Protein AF-A0A3M5UV54-F1 (afdb_monomer)

Structure (mmCIF, N/CA/C/O backbone):
data_AF-A0A3M5UV54-F1
#
_entry.id   AF-A0A3M5UV54-F1
#
loop_
_atom_site.group_PDB
_atom_site.id
_a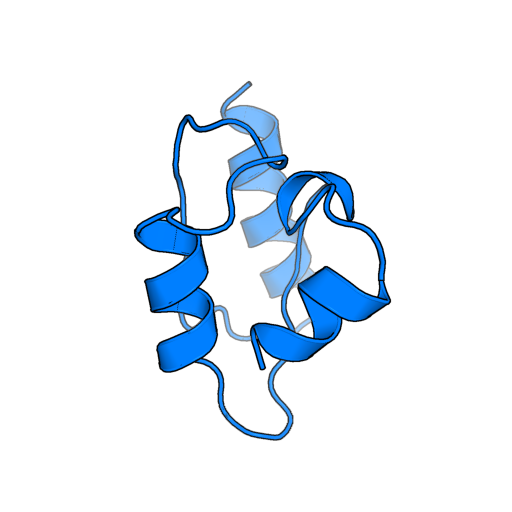tom_site.type_symbol
_atom_site.label_atom_id
_atom_site.label_alt_id
_atom_site.label_comp_id
_atom_site.label_asym_id
_atom_site.label_entity_id
_atom_site.label_seq_id
_atom_site.pdbx_PDB_ins_code
_atom_site.Cartn_x
_atom_site.Cartn_y
_atom_site.Cartn_z
_atom_site.occupancy
_atom_site.B_iso_or_equiv
_atom_site.auth_seq_id
_atom_site.auth_comp_id
_atom_site.auth_asym_id
_atom_site.auth_atom_id
_atom_site.pdbx_PDB_model_num
ATOM 1 N N . ASP A 1 1 ? 11.180 10.929 6.890 1.00 58.19 1 ASP A N 1
ATOM 2 C CA . ASP A 1 1 ? 10.505 11.615 7.997 1.00 58.19 1 ASP A CA 1
ATOM 3 C C . ASP A 1 1 ? 9.588 10.604 8.671 1.00 58.19 1 ASP A C 1
ATOM 5 O O . ASP A 1 1 ? 8.638 10.154 8.041 1.00 58.19 1 ASP A O 1
ATOM 9 N N . LEU A 1 2 ? 9.963 10.121 9.858 1.00 60.56 2 LEU A N 1
ATOM 10 C CA . LEU A 1 2 ? 9.263 9.028 10.552 1.00 60.56 2 LEU A CA 1
ATOM 11 C C . LEU A 1 2 ? 7.879 9.468 11.054 1.00 60.56 2 LEU A C 1
ATOM 13 O O . LEU A 1 2 ? 6.949 8.666 11.054 1.00 60.56 2 LEU A O 1
ATOM 17 N N . GLN A 1 3 ? 7.721 10.760 11.361 1.00 66.38 3 GLN A N 1
ATOM 18 C CA . GLN A 1 3 ? 6.457 11.332 11.8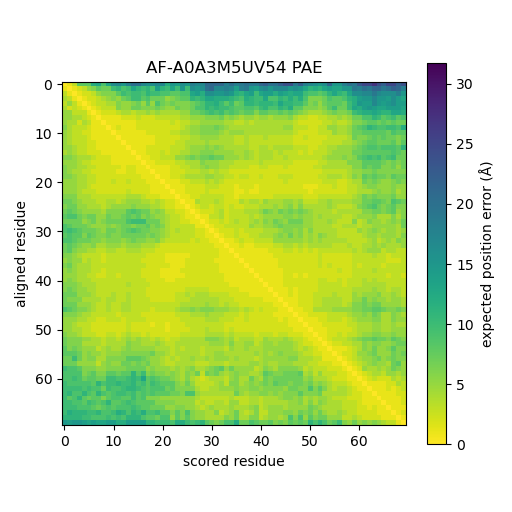31 1.00 66.38 3 GLN A CA 1
ATOM 19 C C . GLN A 1 3 ? 5.330 11.185 10.800 1.00 66.38 3 GLN A C 1
ATOM 21 O O . GLN A 1 3 ? 4.193 10.889 11.160 1.00 66.38 3 GLN A O 1
ATOM 26 N N . ARG A 1 4 ? 5.636 11.306 9.499 1.00 68.62 4 ARG A N 1
ATOM 27 C CA . ARG A 1 4 ? 4.634 11.105 8.436 1.00 68.62 4 ARG A CA 1
ATOM 28 C C . ARG A 1 4 ? 4.146 9.665 8.348 1.00 68.62 4 ARG A C 1
ATOM 30 O O . ARG A 1 4 ? 2.967 9.439 8.105 1.00 68.62 4 ARG A O 1
ATOM 37 N N . GLN A 1 5 ? 5.029 8.692 8.569 1.00 67.81 5 GLN A N 1
ATOM 38 C CA . GLN A 1 5 ? 4.649 7.277 8.528 1.00 67.81 5 GLN A CA 1
ATOM 39 C C . GLN A 1 5 ? 3.766 6.892 9.718 1.00 67.81 5 GLN A C 1
ATOM 41 O O . GLN A 1 5 ? 2.831 6.110 9.557 1.00 67.81 5 GLN A O 1
ATOM 46 N N . GLU A 1 6 ? 4.022 7.461 10.897 1.00 75.50 6 GLU A N 1
ATOM 47 C CA . GLU A 1 6 ? 3.166 7.261 12.071 1.00 75.50 6 GLU A CA 1
ATOM 48 C C . GLU A 1 6 ? 1.789 7.909 11.892 1.00 75.50 6 GLU A C 1
ATOM 50 O O . GLU A 1 6 ? 0.775 7.306 12.251 1.00 75.50 6 GLU A O 1
ATOM 55 N N . ALA A 1 7 ? 1.733 9.078 11.246 1.00 85.12 7 ALA A N 1
ATOM 56 C CA . ALA A 1 7 ? 0.475 9.753 10.942 1.00 85.12 7 ALA A CA 1
ATOM 57 C C . ALA A 1 7 ? -0.445 8.918 10.033 1.00 85.12 7 ALA A C 1
ATOM 59 O O . ALA A 1 7 ? -1.653 8.905 10.248 1.00 85.12 7 ALA A O 1
ATOM 60 N N . ILE A 1 8 ? 0.097 8.171 9.062 1.00 86.88 8 ILE A N 1
ATOM 61 C CA . ILE A 1 8 ? -0.711 7.316 8.168 1.00 86.88 8 ILE A CA 1
ATOM 62 C C . ILE A 1 8 ? -1.434 6.219 8.956 1.00 86.88 8 ILE A C 1
ATOM 64 O O . ILE A 1 8 ? -2.624 5.994 8.748 1.00 86.88 8 ILE A O 1
ATOM 68 N N . ILE A 1 9 ? -0.741 5.576 9.899 1.00 90.12 9 ILE A N 1
ATOM 69 C CA . ILE A 1 9 ? -1.329 4.527 10.745 1.00 90.12 9 ILE A CA 1
ATOM 70 C C . ILE A 1 9 ? -2.415 5.125 11.646 1.00 90.12 9 ILE A C 1
ATOM 72 O O . ILE A 1 9 ? -3.499 4.552 11.772 1.00 90.12 9 ILE A O 1
ATOM 76 N N . GLY A 1 10 ? -2.137 6.283 12.253 1.00 90.31 10 GLY A N 1
ATOM 77 C CA . GLY A 1 10 ? -3.106 7.007 13.075 1.00 90.31 10 GLY A CA 1
ATOM 78 C C . GLY A 1 10 ? -4.363 7.384 12.291 1.00 90.31 10 GLY A C 1
ATOM 79 O O . GLY A 1 10 ? -5.471 7.106 12.742 1.00 90.31 10 GLY A O 1
ATOM 80 N N . ASN A 1 11 ? -4.197 7.931 11.086 1.00 91.19 11 ASN A N 1
ATOM 81 C CA . ASN A 1 11 ? -5.298 8.348 10.218 1.00 91.19 11 ASN A CA 1
ATOM 82 C C . ASN A 1 11 ? -6.137 7.164 9.724 1.00 91.19 11 ASN A C 1
ATOM 84 O O . ASN A 1 11 ? -7.364 7.261 9.698 1.00 91.19 11 ASN A O 1
ATOM 88 N N . ALA A 1 12 ? -5.502 6.041 9.370 1.00 92.44 12 ALA A N 1
ATOM 89 C CA . ALA A 1 12 ? -6.206 4.820 8.983 1.00 92.44 12 ALA A CA 1
ATOM 90 C C . ALA A 1 12 ? -7.110 4.327 10.122 1.00 92.44 12 ALA A C 1
ATOM 92 O O . ALA A 1 12 ? -8.307 4.120 9.926 1.00 92.44 12 ALA A O 1
ATOM 93 N N . ARG A 1 13 ? -6.564 4.244 11.341 1.00 92.88 13 ARG A N 1
ATOM 94 C CA . ARG A 1 13 ? -7.326 3.849 12.535 1.00 92.88 13 ARG A CA 1
ATOM 95 C C . ARG A 1 13 ? -8.446 4.835 12.863 1.00 92.88 13 ARG A C 1
ATOM 97 O O . ARG A 1 13 ? -9.563 4.412 13.134 1.00 92.88 13 ARG A O 1
ATOM 104 N N . ALA A 1 14 ? -8.172 6.138 12.800 1.00 94.31 14 ALA A N 1
ATOM 105 C CA . ALA A 1 14 ? -9.171 7.182 13.035 1.00 94.31 14 ALA A CA 1
ATOM 106 C C . ALA A 1 14 ? -10.316 7.151 12.007 1.00 94.31 14 ALA A C 1
ATOM 108 O O . ALA A 1 14 ? -11.438 7.528 12.327 1.00 94.31 14 ALA A O 1
ATOM 109 N N . SER A 1 15 ? -10.046 6.656 10.796 1.00 93.62 15 SER A N 1
ATOM 110 C CA . SER A 1 15 ? -11.046 6.472 9.737 1.00 93.62 15 SER A CA 1
ATOM 111 C C . SER A 1 15 ? -11.803 5.139 9.841 1.00 93.62 15 SER A C 1
ATOM 113 O O . SER A 1 15 ? -12.579 4.812 8.948 1.00 93.62 15 SER A O 1
ATOM 115 N N . GLY A 1 16 ? -11.587 4.363 10.911 1.00 93.94 16 GLY A N 1
ATOM 116 C CA . GLY A 1 16 ? -12.287 3.104 11.175 1.00 93.94 16 GLY A CA 1
ATOM 117 C C . GLY A 1 16 ? -11.658 1.863 10.539 1.00 93.94 16 GLY A C 1
ATOM 118 O O . GLY A 1 16 ? -12.239 0.784 10.635 1.00 93.94 16 GLY A O 1
ATOM 119 N N . TYR A 1 17 ? -10.480 1.974 9.918 1.00 92.81 17 TYR A N 1
ATOM 120 C CA . TYR A 1 17 ? -9.792 0.814 9.352 1.00 92.81 17 TYR A CA 1
ATOM 121 C C . TYR A 1 17 ? -9.048 0.023 10.429 1.00 92.81 17 TYR A C 1
ATOM 123 O O . TYR A 1 17 ? -8.330 0.579 11.268 1.00 92.81 17 TYR A O 1
ATOM 131 N N . TYR A 1 18 ? -9.151 -1.301 10.344 1.00 93.44 18 TYR A N 1
ATOM 132 C CA . TYR A 1 18 ? -8.225 -2.202 11.015 1.00 93.44 18 TYR A CA 1
ATOM 133 C C . TYR A 1 18 ? -6.920 -2.280 10.212 1.00 93.44 18 TYR A C 1
ATOM 135 O O . TYR A 1 18 ? -6.935 -2.531 9.011 1.00 93.44 18 TYR A O 1
ATOM 143 N N . VAL A 1 19 ? -5.784 -2.049 10.873 1.00 93.06 19 VAL A N 1
ATOM 144 C CA . VAL A 1 19 ? -4.461 -2.132 10.236 1.00 93.06 19 VAL A CA 1
ATOM 145 C C . VAL A 1 19 ? -3.920 -3.545 10.435 1.00 93.06 19 VAL A C 1
ATOM 147 O O . VAL A 1 19 ? -3.379 -3.837 11.501 1.00 93.06 19 VAL A O 1
ATOM 150 N N . ALA A 1 20 ? -4.076 -4.399 9.420 1.00 93.19 20 ALA A N 1
ATOM 151 C CA . ALA A 1 20 ? -3.630 -5.795 9.453 1.00 93.19 20 ALA A CA 1
ATOM 152 C C . ALA A 1 20 ? -2.097 -5.929 9.450 1.00 93.19 20 ALA A C 1
ATOM 154 O O . ALA A 1 20 ? -1.539 -6.736 10.191 1.00 93.19 20 ALA A O 1
ATOM 155 N N . ALA A 1 21 ? -1.406 -5.095 8.668 1.00 93.19 21 ALA A N 1
ATOM 156 C CA . ALA A 1 21 ? 0.047 -5.102 8.564 1.00 93.19 21 ALA A CA 1
ATOM 157 C C . ALA A 1 21 ? 0.599 -3.730 8.146 1.00 93.19 21 ALA A C 1
ATOM 159 O O . ALA A 1 21 ? -0.118 -2.865 7.641 1.00 93.19 21 ALA A O 1
ATOM 160 N N . VAL A 1 22 ? 1.900 -3.525 8.376 1.00 92.19 22 VAL A N 1
ATOM 161 C CA . VAL A 1 22 ? 2.641 -2.335 7.942 1.00 92.19 22 VAL A CA 1
ATOM 162 C C . VAL A 1 22 ? 3.916 -2.789 7.237 1.00 92.19 22 VAL A C 1
ATOM 164 O O . VAL A 1 22 ? 4.755 -3.454 7.843 1.00 92.19 22 VAL A O 1
ATOM 167 N N . TYR A 1 23 ? 4.072 -2.387 5.978 1.00 91.56 23 TYR A N 1
ATOM 168 C CA . TYR A 1 23 ? 5.212 -2.730 5.123 1.00 91.56 23 TYR A CA 1
A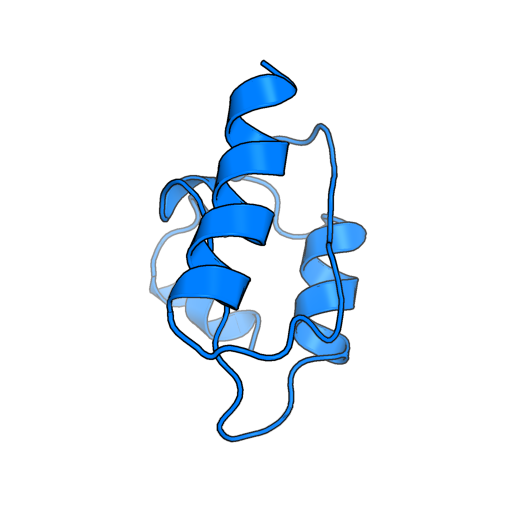TOM 169 C C . TYR A 1 23 ? 6.111 -1.506 4.959 1.00 91.56 23 TYR A C 1
ATOM 171 O O . TYR A 1 23 ? 5.633 -0.413 4.637 1.00 91.56 23 TYR A O 1
ATOM 179 N N . ARG A 1 24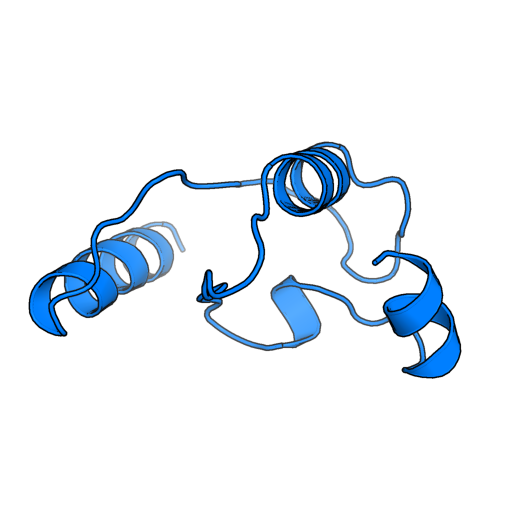 ? 7.412 -1.645 5.239 1.00 89.12 24 ARG A N 1
ATOM 180 C CA . ARG A 1 24 ? 8.360 -0.514 5.227 1.00 89.12 24 ARG A CA 1
ATOM 181 C C . ARG A 1 24 ? 9.693 -0.923 4.637 1.00 89.12 24 ARG A C 1
ATOM 183 O O . ARG A 1 24 ? 10.392 -1.760 5.191 1.00 89.12 24 ARG A O 1
ATOM 190 N N . GLU A 1 25 ? 10.118 -0.217 3.600 1.00 88.44 25 GLU A N 1
ATOM 191 C CA . GLU A 1 25 ? 11.433 -0.421 3.001 1.00 88.44 25 GLU A CA 1
ATOM 192 C C . GLU A 1 25 ? 12.059 0.886 2.507 1.00 88.44 25 GLU A C 1
ATOM 194 O O . GLU A 1 25 ? 11.377 1.877 2.232 1.00 88.44 25 GLU A O 1
ATOM 199 N N . LYS A 1 26 ? 13.388 0.877 2.363 1.00 87.62 26 LYS A N 1
ATOM 200 C CA . LYS A 1 26 ? 14.161 1.960 1.745 1.00 87.62 26 LYS A CA 1
ATOM 201 C C . LYS A 1 26 ? 14.682 1.502 0.382 1.00 87.62 26 LYS A C 1
ATOM 203 O O . LYS A 1 26 ? 15.854 1.171 0.237 1.00 87.62 26 LYS A O 1
ATOM 208 N N . ALA A 1 27 ? 13.801 1.499 -0.613 1.00 84.62 27 ALA A N 1
ATOM 209 C CA . ALA A 1 27 ? 14.109 1.098 -1.983 1.00 84.62 27 ALA A CA 1
ATOM 210 C C . ALA A 1 27 ? 13.501 2.072 -3.009 1.00 84.62 27 ALA A C 1
ATOM 212 O O . ALA A 1 27 ? 12.616 2.870 -2.699 1.00 84.62 27 ALA A O 1
ATOM 213 N N . SER A 1 28 ? 14.000 2.039 -4.248 1.00 83.56 28 SER A N 1
ATOM 214 C CA . SER A 1 28 ? 13.423 2.829 -5.343 1.00 83.56 28 SER A CA 1
ATOM 215 C C . SER A 1 28 ? 12.095 2.219 -5.787 1.00 83.56 28 SER A C 1
ATOM 217 O O . SER A 1 28 ? 12.067 1.058 -6.177 1.00 83.56 28 SER A O 1
ATOM 219 N N . GLY A 1 29 ? 11.026 3.019 -5.862 1.00 81.12 29 GLY A N 1
ATOM 220 C CA . GLY A 1 29 ? 9.733 2.569 -6.402 1.00 81.12 29 GLY A CA 1
ATOM 221 C C . GLY A 1 29 ? 9.741 2.206 -7.897 1.00 81.12 29 GLY A C 1
ATOM 222 O O . GLY A 1 29 ? 8.717 1.787 -8.414 1.00 81.12 29 GLY A O 1
ATOM 223 N N . ALA A 1 30 ? 10.870 2.382 -8.597 1.00 84.56 30 ALA A N 1
ATOM 224 C CA . ALA A 1 30 ? 11.050 1.923 -9.980 1.00 84.56 30 ALA A CA 1
ATOM 225 C C . ALA A 1 30 ? 11.471 0.443 -10.069 1.00 84.56 30 ALA A C 1
ATOM 227 O O . ALA A 1 30 ? 11.606 -0.093 -11.161 1.00 84.56 30 ALA A O 1
ATOM 228 N N . ARG A 1 31 ? 11.731 -0.201 -8.926 1.00 85.19 31 ARG A N 1
ATOM 229 C CA . ARG A 1 31 ? 12.056 -1.622 -8.840 1.00 85.19 31 ARG A CA 1
ATOM 230 C C . ARG A 1 31 ? 10.818 -2.435 -8.461 1.00 85.19 31 ARG A C 1
ATOM 232 O O . ARG A 1 31 ? 10.118 -2.070 -7.511 1.00 85.19 31 ARG A O 1
ATOM 239 N N . SER A 1 32 ? 10.604 -3.539 -9.172 1.00 84.75 32 SER A N 1
ATOM 240 C CA . SER A 1 32 ? 9.555 -4.531 -8.905 1.00 84.75 32 SER A CA 1
ATOM 241 C C . SER A 1 32 ? 9.980 -5.610 -7.902 1.00 84.75 32 SER A C 1
ATOM 243 O O . SER A 1 32 ? 9.142 -6.134 -7.184 1.00 84.75 32 SER A O 1
ATOM 245 N N . ASP A 1 33 ? 11.278 -5.900 -7.789 1.00 87.69 33 ASP A N 1
ATOM 246 C CA . ASP A 1 33 ? 11.870 -6.939 -6.925 1.00 87.69 33 ASP A CA 1
ATOM 247 C C . ASP A 1 33 ? 11.992 -6.528 -5.442 1.00 87.69 33 ASP A C 1
ATOM 249 O O . ASP A 1 33 ? 12.933 -6.897 -4.735 1.00 87.69 33 ASP A O 1
ATOM 253 N N . ARG A 1 34 ? 11.084 -5.676 -4.974 1.00 92.50 34 ARG A N 1
ATOM 254 C CA . ARG A 1 34 ? 11.129 -5.102 -3.633 1.00 92.50 34 ARG A CA 1
ATOM 255 C C . ARG A 1 34 ? 10.527 -6.072 -2.613 1.00 92.50 34 ARG A C 1
ATOM 257 O O . ARG A 1 34 ? 9.336 -6.350 -2.719 1.00 92.50 34 ARG A O 1
ATOM 264 N N . PRO A 1 35 ? 11.290 -6.564 -1.616 1.00 92.19 35 PRO A N 1
ATOM 265 C CA . PRO A 1 35 ? 10.807 -7.621 -0.727 1.00 92.19 35 PRO A CA 1
ATOM 266 C C . PRO A 1 35 ? 9.531 -7.249 0.033 1.00 92.19 35 PRO A C 1
ATOM 268 O O . PRO A 1 35 ? 8.612 -8.053 0.114 1.00 92.19 35 PRO A O 1
ATOM 271 N N . GLU A 1 36 ? 9.440 -6.018 0.543 1.00 93.81 36 GLU A N 1
ATOM 272 C CA . GLU A 1 36 ? 8.268 -5.577 1.311 1.00 93.81 36 GLU A CA 1
ATOM 273 C C . GLU A 1 36 ? 7.058 -5.285 0.420 1.00 93.81 36 GLU A C 1
ATOM 275 O O . GLU A 1 36 ? 5.928 -5.506 0.847 1.00 93.81 36 GLU A O 1
ATOM 280 N N . LEU A 1 37 ? 7.281 -4.838 -0.821 1.00 91.56 37 LEU A N 1
ATOM 281 C CA . LEU A 1 37 ? 6.221 -4.738 -1.822 1.00 91.56 37 LEU A CA 1
ATOM 282 C C . LEU A 1 37 ? 5.653 -6.119 -2.159 1.00 91.56 37 LEU A C 1
ATOM 284 O O . LEU A 1 37 ? 4.440 -6.288 -2.152 1.00 91.56 37 LEU A O 1
ATOM 288 N N . LEU A 1 38 ? 6.525 -7.085 -2.454 1.00 92.50 38 LEU A N 1
ATOM 289 C CA . LEU A 1 38 ? 6.122 -8.447 -2.805 1.00 92.50 38 LEU A CA 1
ATOM 290 C C . LEU A 1 38 ? 5.389 -9.118 -1.641 1.00 92.50 38 LEU A C 1
ATOM 292 O O . LEU A 1 38 ? 4.335 -9.702 -1.857 1.00 92.50 38 LEU A O 1
ATOM 296 N N . ARG A 1 39 ? 5.879 -8.943 -0.407 1.00 94.69 39 ARG A N 1
ATOM 297 C CA . ARG A 1 39 ? 5.210 -9.430 0.807 1.00 94.69 39 ARG A CA 1
ATOM 298 C C . ARG A 1 39 ? 3.822 -8.812 0.991 1.00 94.69 39 ARG A C 1
ATOM 300 O O . ARG A 1 39 ? 2.881 -9.521 1.305 1.00 94.69 39 ARG A O 1
ATOM 307 N N . MET A 1 40 ? 3.676 -7.503 0.760 1.00 94.00 40 MET A N 1
ATOM 308 C CA . MET A 1 40 ? 2.368 -6.836 0.806 1.00 94.00 40 MET A CA 1
ATOM 309 C C . MET A 1 40 ? 1.402 -7.410 -0.232 1.00 94.00 40 MET A C 1
ATOM 311 O O . MET A 1 40 ? 0.245 -7.641 0.084 1.00 94.00 40 MET A O 1
ATOM 315 N N . ILE A 1 41 ? 1.868 -7.617 -1.463 1.00 92.00 41 ILE A N 1
ATOM 316 C CA . ILE A 1 41 ? 1.060 -8.197 -2.541 1.00 92.00 41 ILE A CA 1
ATOM 317 C C . ILE A 1 41 ? 0.613 -9.617 -2.187 1.00 92.00 41 ILE A C 1
ATOM 319 O O . ILE A 1 41 ? -0.547 -9.948 -2.394 1.00 92.00 41 ILE A O 1
ATOM 323 N N . GLU A 1 42 ? 1.518 -10.438 -1.655 1.00 93.62 42 GLU A N 1
ATOM 324 C CA . GLU A 1 42 ? 1.227 -11.821 -1.262 1.00 93.62 42 GLU A CA 1
ATOM 325 C C . GLU A 1 42 ? 0.231 -11.900 -0.094 1.00 93.62 42 GLU A C 1
ATOM 327 O O . GLU A 1 42 ? -0.640 -12.768 -0.082 1.00 93.62 42 GLU A O 1
ATOM 332 N N . ASP A 1 43 ? 0.329 -10.974 0.863 1.00 94.56 43 ASP A N 1
ATOM 333 C CA . ASP A 1 43 ? -0.565 -10.919 2.020 1.00 94.56 43 ASP A CA 1
ATOM 334 C C . ASP A 1 43 ? -1.982 -10.417 1.654 1.00 94.56 43 ASP A C 1
ATOM 336 O O . ASP A 1 43 ? -2.949 -10.791 2.323 1.00 94.56 43 ASP A O 1
ATOM 340 N N . LEU A 1 44 ? -2.125 -9.592 0.603 1.00 92.62 44 LEU A N 1
ATOM 341 C CA . LEU A 1 44 ? -3.386 -8.928 0.243 1.00 92.62 44 LEU A CA 1
ATOM 342 C C . LEU A 1 44 ? -4.505 -9.913 -0.107 1.00 92.62 44 LEU A C 1
ATOM 344 O O . LEU A 1 44 ? -4.395 -10.729 -1.021 1.00 92.62 44 LEU A O 1
ATOM 348 N N . GLN A 1 45 ? -5.641 -9.754 0.567 1.00 92.06 45 GLN A N 1
ATOM 349 C CA . GLN A 1 45 ? -6.856 -10.519 0.312 1.00 92.06 45 GLN A CA 1
ATOM 350 C C . GLN A 1 45 ? -7.893 -9.708 -0.486 1.00 92.06 45 GLN A C 1
ATOM 352 O O . GLN A 1 45 ? -7.926 -8.472 -0.420 1.00 92.06 45 GLN A O 1
ATOM 357 N N . PRO A 1 46 ? -8.804 -10.372 -1.225 1.00 91.38 46 PRO A N 1
ATOM 358 C CA . PRO A 1 46 ? -9.899 -9.689 -1.906 1.00 91.38 46 PRO A CA 1
ATOM 359 C C . PRO A 1 46 ? -10.734 -8.825 -0.950 1.00 91.38 46 PRO A C 1
ATOM 361 O O . PRO A 1 46 ? -11.240 -9.305 0.062 1.00 91.38 46 PRO A O 1
ATOM 364 N N . GLY A 1 47 ? -10.915 -7.550 -1.303 1.00 89.75 47 GLY A N 1
ATOM 365 C CA . GLY A 1 47 ? -11.675 -6.579 -0.506 1.00 89.75 47 GLY A CA 1
ATOM 366 C C . GLY A 1 47 ? -10.845 -5.784 0.507 1.00 89.75 47 GLY A C 1
ATOM 367 O O . GLY A 1 47 ? -11.382 -4.863 1.123 1.00 89.75 47 GLY A O 1
ATOM 368 N N . GLU A 1 48 ? -9.553 -6.084 0.661 1.00 92.06 48 GLU A N 1
ATOM 369 C CA . GLU A 1 48 ? -8.644 -5.274 1.472 1.00 92.06 48 GLU A CA 1
ATOM 370 C C . GLU A 1 48 ? -8.193 -3.997 0.748 1.00 92.06 48 GLU A C 1
ATOM 372 O O . GLU A 1 48 ? -8.253 -3.875 -0.477 1.00 92.06 48 GLU A O 1
ATOM 377 N N . VAL A 1 49 ? -7.744 -3.012 1.531 1.00 90.38 49 VAL A N 1
ATOM 378 C CA . VAL A 1 49 ? -7.342 -1.690 1.041 1.00 90.38 49 VAL A CA 1
ATOM 379 C C . VAL A 1 49 ? -5.899 -1.407 1.436 1.00 90.38 49 VAL A C 1
ATOM 381 O O . VAL A 1 49 ? -5.539 -1.469 2.611 1.00 90.38 49 VAL A O 1
ATOM 384 N N . VAL A 1 50 ? -5.087 -1.004 0.458 1.00 91.06 50 VAL A N 1
ATOM 385 C CA . VAL A 1 50 ? -3.733 -0.491 0.696 1.00 91.06 50 VAL A CA 1
ATOM 386 C C . VAL A 1 50 ? -3.782 1.021 0.877 1.00 91.06 50 VAL A C 1
ATOM 388 O O . VAL A 1 50 ? -4.267 1.749 0.011 1.00 91.06 50 VAL A O 1
ATOM 391 N N . ILE A 1 51 ? -3.220 1.510 1.982 1.00 90.38 51 ILE A N 1
ATOM 392 C CA . ILE A 1 51 ? -3.080 2.943 2.258 1.00 90.38 51 ILE A CA 1
ATOM 393 C C . ILE A 1 51 ? -1.604 3.326 2.139 1.00 90.38 51 ILE A C 1
ATOM 395 O O . ILE A 1 51 ? -0.748 2.778 2.831 1.00 90.38 51 ILE A O 1
ATOM 399 N N . ALA A 1 52 ? -1.308 4.311 1.293 1.00 88.31 52 ALA A N 1
ATOM 400 C CA . ALA A 1 52 ? 0.029 4.866 1.117 1.00 88.31 52 ALA A CA 1
ATOM 401 C C . ALA A 1 52 ? -0.016 6.399 1.104 1.00 88.31 52 ALA A C 1
ATOM 403 O O . ALA A 1 52 ? -1.014 6.993 0.710 1.00 88.31 52 ALA A O 1
ATOM 404 N N . GLU A 1 53 ? 1.088 7.048 1.492 1.00 84.56 53 GLU A N 1
ATOM 405 C CA . GLU A 1 53 ? 1.199 8.520 1.471 1.00 84.56 53 GLU A CA 1
ATOM 406 C C . GLU A 1 53 ? 0.971 9.087 0.063 1.00 84.56 53 GLU A C 1
ATOM 408 O O . GLU A 1 53 ? 0.380 10.150 -0.109 1.00 84.56 53 GLU A O 1
ATOM 413 N N . LYS A 1 54 ? 1.486 8.372 -0.943 1.00 83.38 54 LYS A N 1
ATOM 414 C CA . LYS A 1 54 ? 1.387 8.695 -2.363 1.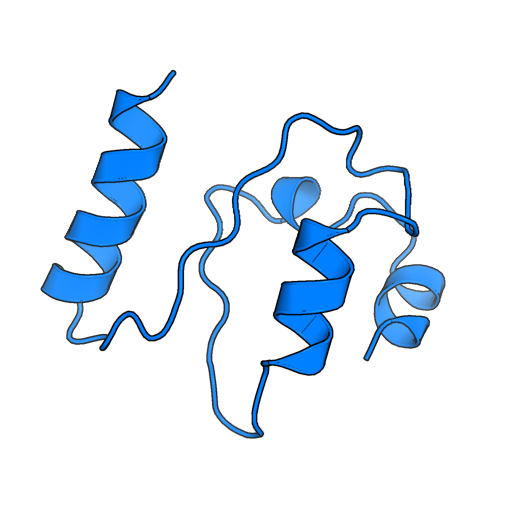00 83.38 54 LYS A CA 1
ATOM 415 C C . LYS A 1 54 ? 1.491 7.419 -3.191 1.00 83.38 54 LYS A C 1
ATOM 417 O O . LYS A 1 54 ? 2.171 6.474 -2.788 1.00 83.38 54 LYS A O 1
ATOM 422 N N . ILE A 1 55 ? 0.893 7.422 -4.381 1.00 81.31 55 ILE A N 1
ATOM 423 C CA . ILE A 1 55 ? 0.901 6.266 -5.290 1.00 81.31 55 ILE A CA 1
ATOM 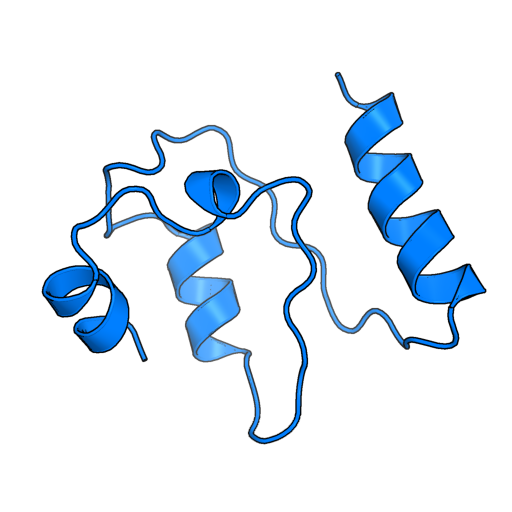424 C C . ILE A 1 55 ? 2.320 5.840 -5.704 1.00 81.31 55 ILE A C 1
ATOM 426 O O . ILE A 1 55 ? 2.610 4.650 -5.788 1.00 81.31 55 ILE A O 1
ATOM 430 N N . ASP A 1 56 ? 3.253 6.792 -5.832 1.00 81.50 56 ASP A N 1
ATOM 431 C CA . ASP A 1 56 ? 4.653 6.531 -6.193 1.00 81.50 56 ASP A CA 1
ATOM 432 C C . ASP A 1 56 ? 5.448 5.799 -5.095 1.00 81.50 56 ASP A C 1
ATOM 434 O O . ASP A 1 56 ? 6.580 5.367 -5.329 1.00 81.50 56 ASP A O 1
ATOM 438 N N . ARG A 1 57 ? 4.870 5.659 -3.893 1.00 81.56 57 ARG A N 1
ATOM 439 C CA . ARG A 1 57 ? 5.401 4.803 -2.823 1.00 81.56 57 ARG A CA 1
ATOM 440 C C . ARG A 1 57 ? 5.040 3.329 -3.030 1.00 81.56 57 ARG A C 1
ATOM 442 O O . ARG A 1 57 ? 5.806 2.471 -2.598 1.00 81.56 57 ARG A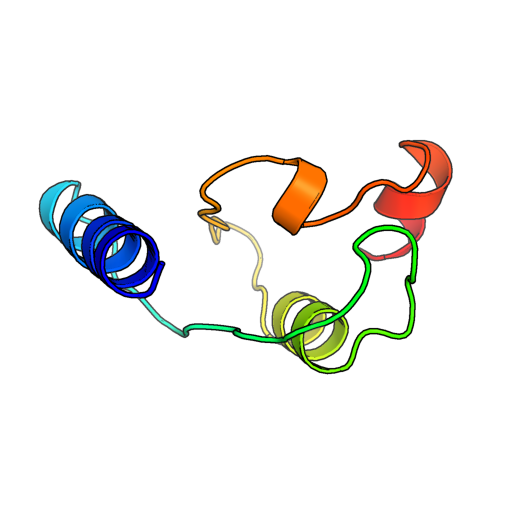 O 1
ATOM 449 N N . ILE A 1 58 ? 3.925 3.043 -3.708 1.00 83.62 58 ILE A N 1
ATOM 450 C CA . ILE A 1 58 ? 3.505 1.679 -4.061 1.00 83.62 58 ILE A CA 1
ATOM 451 C C . ILE A 1 58 ? 4.232 1.227 -5.320 1.00 83.62 58 ILE A C 1
ATOM 453 O O . ILE A 1 58 ? 4.834 0.163 -5.309 1.00 83.62 58 ILE A O 1
ATOM 457 N N . SER A 1 59 ? 4.236 2.027 -6.385 1.00 82.12 59 SER A N 1
ATOM 458 C CA . SER A 1 59 ? 4.981 1.724 -7.608 1.00 82.12 59 SER A CA 1
ATOM 459 C C . SER A 1 59 ? 5.169 2.980 -8.456 1.00 82.12 59 SER A C 1
ATOM 461 O O . SER A 1 59 ? 4.314 3.862 -8.481 1.00 82.12 59 SER A O 1
ATOM 463 N N . ARG A 1 60 ? 6.297 3.066 -9.163 1.00 85.25 60 ARG A N 1
ATOM 464 C CA . ARG A 1 60 ? 6.530 4.035 -10.250 1.00 85.25 60 ARG A CA 1
ATOM 465 C C . ARG A 1 60 ? 6.631 3.356 -11.615 1.00 85.25 60 ARG A C 1
ATOM 467 O O . ARG A 1 60 ? 7.090 3.983 -12.566 1.00 85.25 60 ARG A O 1
ATOM 474 N N . LEU A 1 61 ? 6.264 2.080 -11.691 1.00 82.31 61 LEU A N 1
ATOM 475 C CA . LEU A 1 61 ? 6.213 1.351 -12.949 1.00 82.31 61 LEU A CA 1
ATOM 476 C C . LEU A 1 61 ? 5.081 1.906 -13.831 1.00 82.31 61 LEU A C 1
ATOM 478 O O . LEU A 1 61 ? 4.089 2.418 -13.299 1.00 82.31 61 LEU A O 1
ATOM 482 N N . PRO A 1 62 ? 5.193 1.799 -15.165 1.00 84.44 62 PRO A N 1
ATOM 483 C CA . PRO A 1 62 ? 4.052 1.959 -16.059 1.00 84.44 62 PRO A CA 1
ATOM 484 C C . PRO A 1 62 ? 2.868 1.103 -15.592 1.00 84.44 62 PRO A C 1
ATOM 486 O O . PRO A 1 62 ? 3.071 -0.000 -15.089 1.00 84.44 62 PRO A O 1
ATOM 489 N N . LEU A 1 63 ? 1.633 1.577 -15.791 1.00 81.00 63 LEU A N 1
ATOM 490 C CA . LEU A 1 63 ? 0.426 0.887 -15.308 1.00 81.00 63 LEU A CA 1
ATOM 491 C C . LEU A 1 63 ? 0.388 -0.591 -15.730 1.00 81.00 63 LEU A C 1
ATOM 493 O O . LEU A 1 63 ? 0.184 -1.452 -14.888 1.00 81.00 63 LEU A O 1
ATOM 497 N N . VAL A 1 64 ? 0.711 -0.881 -16.994 1.00 85.62 64 VAL A N 1
ATOM 498 C CA . VAL A 1 64 ? 0.753 -2.250 -17.541 1.00 85.62 64 VAL A CA 1
ATOM 499 C C . VAL A 1 64 ? 1.748 -3.155 -16.804 1.00 85.62 64 VAL A C 1
ATOM 501 O O . VAL A 1 64 ? 1.539 -4.358 -16.701 1.00 85.62 64 VAL A O 1
ATOM 504 N N . GLU A 1 65 ? 2.857 -2.606 -16.310 1.00 83.75 65 GLU A N 1
ATOM 505 C CA . GLU A 1 65 ? 3.836 -3.364 -15.524 1.00 83.75 65 GLU A CA 1
ATOM 506 C C . GLU A 1 65 ? 3.394 -3.513 -14.067 1.00 83.75 65 GLU A C 1
ATOM 508 O O . GLU A 1 65 ? 3.619 -4.561 -13.470 1.00 83.75 65 GLU A O 1
ATOM 513 N N . ALA A 1 66 ? 2.742 -2.491 -13.507 1.00 81.94 66 ALA A N 1
ATOM 514 C CA . ALA A 1 66 ? 2.185 -2.541 -12.161 1.00 81.94 66 ALA A CA 1
ATOM 515 C C . ALA A 1 66 ? 1.021 -3.541 -12.052 1.00 81.94 66 ALA A C 1
ATOM 517 O O . ALA A 1 66 ? 0.939 -4.253 -11.059 1.00 81.94 66 ALA A O 1
ATOM 518 N N . GLU A 1 67 ? 0.169 -3.644 -13.075 1.00 84.62 67 GLU A N 1
ATOM 519 C CA . GLU A 1 67 ? -0.936 -4.614 -13.140 1.00 84.62 67 GLU A CA 1
ATOM 520 C C . GLU A 1 67 ? -0.450 -6.066 -13.140 1.00 84.62 67 GLU A C 1
ATOM 522 O O . GLU A 1 67 ? -1.159 -6.938 -12.668 1.00 84.62 67 GLU A O 1
ATOM 527 N N . ARG 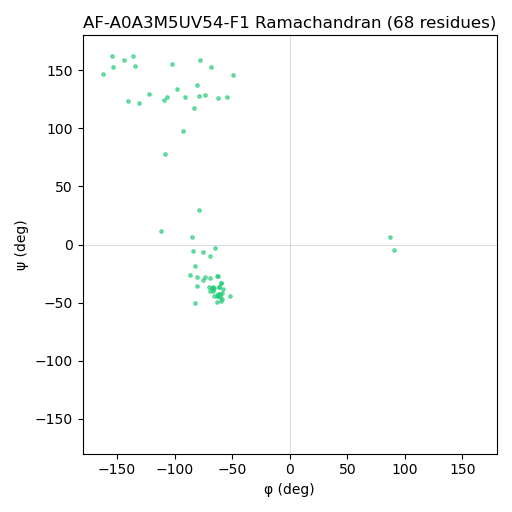A 1 68 ? 0.771 -6.342 -13.617 1.00 85.62 68 ARG A N 1
ATOM 528 C CA . ARG A 1 68 ? 1.352 -7.698 -13.603 1.00 85.62 68 ARG A CA 1
ATOM 529 C C . ARG A 1 68 ? 1.839 -8.146 -12.226 1.00 85.62 68 ARG A C 1
ATOM 531 O O . ARG A 1 68 ? 2.314 -9.271 -12.098 1.00 85.62 68 ARG A O 1
ATOM 538 N N . LEU A 1 69 ? 1.820 -7.252 -11.241 1.00 78.81 69 LEU A N 1
ATOM 539 C CA . LEU A 1 69 ? 2.219 -7.570 -9.877 1.00 78.81 69 LEU A CA 1
ATOM 540 C C . LEU A 1 69 ? 1.093 -8.235 -9.080 1.00 78.81 69 LEU A C 1
ATOM 542 O O . LEU A 1 69 ? 1.401 -8.822 -8.051 1.00 78.81 69 LEU A O 1
ATOM 546 N N . VAL A 1 70 ? -0.164 -8.121 -9.522 1.00 77.50 70 VAL A N 1
ATOM 547 C CA . VAL A 1 70 ? -1.368 -8.593 -8.818 1.00 77.50 70 VAL A CA 1
ATOM 548 C C . VAL A 1 70 ? -2.145 -9.620 -9.630 1.00 77.50 70 VAL A C 1
ATOM 550 O O . VAL A 1 70 ? -2.080 -9.570 -10.878 1.00 77.50 70 VAL A O 1
#

Secondary structure (DSSP, 8-state):
-HHHHHHHHHHHHHTT----------S-TT-S--HHHHHHHHHPPTT-----SSHHHH--S-HHHHHTT-
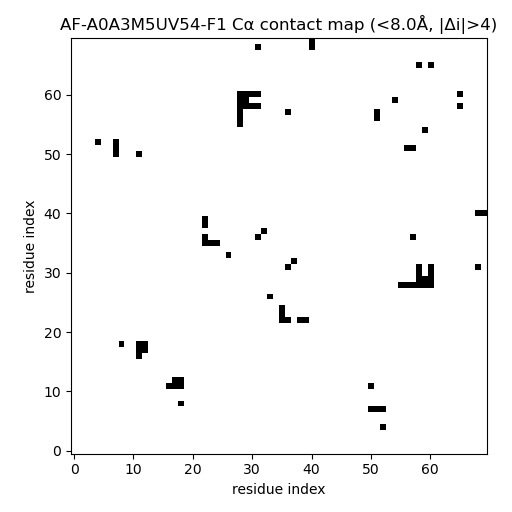
Solvent-accessible surface area (backbone atoms only — not comparable to full-atom values): 4706 Å² total; per-residue (Å²): 118,70,69,62,60,54,47,53,56,51,50,40,46,76,71,71,44,82,82,89,78,86,75,80,80,95,72,66,33,77,54,82,89,38,69,48,59,50,51,51,56,72,68,59,53,96,91,67,82,90,87,69,100,43,69,56,73,78,42,58,52,59,67,79,61,51,56,69,70,108

pLDDT: mean 86.46, std 7.83, range [58.19, 94.69]

InterPro domains:
  IPR006118 Recombinase, conserved site [PS00398] (47-59)
  IPR006119 Resolvase, N-terminal catalytic domain [PF00239] (2-61)
  IPR006119 Resolvase, N-terminal catalytic domain [PS51736] (1-70)
  IPR036162 Resolvase-like, N-terminal catalytic domain superfamily [G3DSA:3.40.50.1390] (1-70)
  IPR036162 Resolvase-like, N-terminal catalytic domain superfamily [SSF53041] (1-63)

Mean predicted aligned error: 4.67 Å

Organism: NCBI:txid663959

Foldseek 3Di:
DVVVVVVQVVVCVVVVHDDPDDFDDDDQLQDPPDPSLLVCLVPDDPPDDDDDPDPRVNHPDDPVVVVVSD

Sequence (70 aa):
DLQRQEAIIGNARASGYYVAAVYREKASGARSDRPELLRMIEDLQPGEVVIAEKIDRISRLPLVEAERLV

Radius of gyration: 12.54 Å; Cα contacts (8 Å, |Δi|>4): 42; chains: 1; bounding box: 26×23×31 Å